Protein AF-A0A7C0UJ03-F1 (afdb_monomer)

Solvent-accessible surface area (backbone atoms only — not comparable to full-atom values): 9066 Å² total; per-residue (Å²): 115,71,71,54,62,74,74,50,64,65,86,82,42,76,45,68,69,58,46,32,34,39,34,55,68,36,64,40,94,84,75,39,73,70,73,95,51,93,96,58,87,76,83,40,43,68,67,50,32,50,49,48,52,52,51,30,50,47,34,68,76,40,90,54,72,62,29,53,50,27,52,53,40,36,51,53,39,49,62,78,33,57,60,75,69,88,52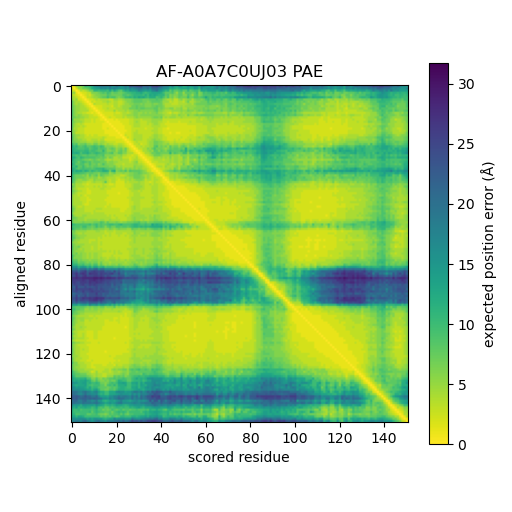,60,76,66,56,41,65,72,68,61,50,45,49,69,69,46,35,51,51,49,18,38,51,53,40,37,53,52,50,52,46,44,50,51,52,53,54,29,58,78,68,74,45,85,80,67,77,62,79,55,63,80,76,49,94,56,81,82,76,82,76,77,82,78,132

Sequence (151 aa):
MAGLLSWVKIENFASISKLWKYSGLAVGEDGMAMKLKKGQSICWNPKVKTLMWKIGESFVKTKGGYRDLYSQFRKEYDEKWAVMCTSSPKACRERGKCCDGHRFAAAKRKTVKVFEAHYWQKSRLLKGLPIESPFIIGRDSHTHEIPIIER

Radius of gyration: 16.59 Å; Cα contacts (8 Å, |Δi|>4): 129; chains: 1; bounding box: 43×40×41 Å

Nearest PDB structures (foldseek):
  1cnt-assembly1_1  TM=3.800E-01  e=2.644E+00  Homo sapiens

Foldseek 3Di:
DVVCVVPDDLVVDQALQVVCQQLQLDADPVSHRDDDDPPDDRRYDVVSVVVLLVVLVVLCVDDDDLVVQLVVQLVVLCVVQVPPPPDDPVVCVVVVRNDPVSSNVVSSSVSSSLVSVLVSVVVCVVVVHDHDDHPCCPPDPPPDDDDRGDD

Mean predicted aligned error: 7.92 Å

Structure (mmCIF, N/CA/C/O backbone):
data_AF-A0A7C0UJ03-F1
#
_entry.id   AF-A0A7C0UJ03-F1
#
loop_
_atom_site.group_PDB
_atom_site.id
_atom_site.type_symbol
_atom_site.label_atom_id
_atom_site.label_alt_id
_atom_site.label_comp_id
_atom_site.label_asym_id
_atom_site.label_entity_id
_atom_site.label_seq_id
_atom_site.pdbx_PDB_ins_code
_atom_site.Cartn_x
_atom_site.Cartn_y
_atom_site.Cartn_z
_atom_site.occupancy
_atom_site.B_iso_or_equiv
_atom_site.auth_seq_id
_atom_site.auth_comp_id
_atom_site.auth_asym_id
_atom_site.auth_atom_id
_atom_site.pdbx_PDB_model_num
ATOM 1 N N . MET A 1 1 ? 0.188 -8.151 14.413 1.00 57.59 1 MET A N 1
ATOM 2 C CA . MET A 1 1 ? -0.747 -7.079 13.989 1.00 57.59 1 MET A CA 1
ATOM 3 C C . MET A 1 1 ? -0.975 -5.984 15.047 1.00 57.59 1 MET A C 1
ATOM 5 O O . MET A 1 1 ? -1.693 -5.040 14.751 1.00 57.59 1 MET A O 1
ATOM 9 N N . ALA A 1 2 ? -0.321 -6.015 16.220 1.00 60.22 2 ALA A N 1
ATOM 10 C CA . ALA A 1 2 ? -0.510 -5.001 17.272 1.00 60.22 2 ALA A CA 1
ATOM 11 C C . ALA A 1 2 ? -0.150 -3.557 16.848 1.00 60.22 2 ALA A C 1
ATOM 13 O O . ALA A 1 2 ? -0.823 -2.611 17.243 1.00 60.22 2 ALA A O 1
ATOM 14 N N . GLY A 1 3 ? 0.862 -3.379 15.987 1.00 67.88 3 GLY A N 1
ATOM 15 C CA . GLY A 1 3 ? 1.282 -2.049 15.520 1.00 67.88 3 GLY A CA 1
ATOM 16 C C . GLY A 1 3 ? 0.312 -1.359 14.552 1.00 67.88 3 GLY A C 1
ATOM 17 O O . GLY A 1 3 ? 0.352 -0.142 14.416 1.00 67.88 3 GLY A O 1
ATOM 18 N N . LEU A 1 4 ? -0.565 -2.113 13.880 1.00 72.94 4 LEU A N 1
ATOM 19 C CA . LEU A 1 4 ? -1.555 -1.529 12.971 1.00 72.94 4 LEU A CA 1
ATOM 20 C C . LEU A 1 4 ? -2.723 -0.927 13.762 1.00 72.94 4 LEU A C 1
ATOM 22 O O . LEU A 1 4 ? -3.129 0.200 13.502 1.00 72.94 4 LEU A O 1
ATOM 26 N N . LEU A 1 5 ? -3.199 -1.663 14.769 1.00 72.50 5 LEU A N 1
ATOM 27 C CA . LEU A 1 5 ? -4.274 -1.238 15.665 1.00 72.50 5 LEU A CA 1
ATOM 28 C C . LEU A 1 5 ? -3.885 -0.017 16.510 1.00 72.50 5 LEU A C 1
ATOM 30 O O . LEU A 1 5 ? -4.730 0.835 16.765 1.00 72.50 5 LEU A O 1
ATOM 34 N N . SER A 1 6 ? -2.617 0.096 16.922 1.00 76.69 6 SER A N 1
ATOM 35 C CA . SER A 1 6 ? -2.167 1.224 17.748 1.00 76.69 6 SER A CA 1
ATOM 36 C C . SER A 1 6 ? -2.042 2.534 16.968 1.00 76.69 6 SER A C 1
ATOM 38 O O . SER A 1 6 ? -2.339 3.600 17.505 1.00 76.69 6 SER A O 1
ATOM 40 N N . TRP A 1 7 ? -1.602 2.481 15.707 1.00 81.94 7 TRP A N 1
ATOM 41 C CA . TRP A 1 7 ? -1.359 3.683 14.903 1.00 81.94 7 TRP A CA 1
ATOM 42 C C . TRP A 1 7 ? -2.539 4.080 14.016 1.00 81.94 7 TRP A C 1
ATOM 44 O O . TRP A 1 7 ? -2.673 5.258 13.690 1.00 81.94 7 TRP A O 1
ATOM 54 N N . VAL A 1 8 ? -3.395 3.134 13.621 1.00 85.88 8 VAL A N 1
ATOM 55 C CA . VAL A 1 8 ? -4.509 3.385 12.700 1.00 85.88 8 VAL A CA 1
ATOM 56 C C . VAL A 1 8 ? -5.842 3.256 13.433 1.00 85.88 8 VAL A C 1
ATOM 58 O O . VAL A 1 8 ? -6.391 2.167 13.592 1.00 85.88 8 VAL A O 1
ATOM 61 N N . LYS A 1 9 ? -6.408 4.400 13.831 1.00 86.75 9 LYS A N 1
ATOM 62 C CA . LYS A 1 9 ? -7.773 4.487 14.369 1.00 86.75 9 LYS A CA 1
ATOM 63 C C . LYS A 1 9 ? -8.783 4.600 13.224 1.00 86.75 9 LYS A C 1
ATOM 65 O O . LYS A 1 9 ? -9.004 5.686 12.696 1.00 86.75 9 LYS A O 1
ATOM 70 N N . ILE A 1 10 ? -9.382 3.472 12.836 1.00 86.62 10 ILE A N 1
ATOM 71 C CA . ILE A 1 10 ? -10.280 3.359 11.666 1.00 86.62 10 ILE A CA 1
ATOM 72 C C . ILE A 1 10 ? -11.522 4.266 11.743 1.00 86.62 10 ILE A C 1
ATOM 74 O O . ILE A 1 10 ? -12.020 4.702 10.707 1.00 86.62 10 ILE A O 1
ATOM 78 N N . GLU A 1 11 ? -11.975 4.616 12.948 1.00 86.12 11 GLU A N 1
ATOM 79 C CA . GLU A 1 11 ? -13.104 5.534 13.185 1.00 86.12 11 GLU A CA 1
ATOM 80 C C . GLU A 1 11 ? -12.903 6.901 12.518 1.00 86.12 11 GLU A C 1
ATOM 82 O O . GLU A 1 11 ? -13.834 7.455 11.941 1.00 86.12 11 GLU A O 1
ATOM 87 N N . ASN A 1 12 ? -11.663 7.394 12.498 1.00 86.69 12 ASN A N 1
ATOM 88 C CA . ASN A 1 12 ? -11.328 8.707 11.945 1.00 86.69 12 ASN A CA 1
ATOM 89 C C . ASN A 1 12 ? -11.345 8.736 10.407 1.00 86.69 12 ASN A C 1
ATOM 91 O O . ASN A 1 12 ? -11.259 9.804 9.798 1.00 86.69 12 ASN A O 1
ATOM 95 N N . PHE A 1 13 ? -11.424 7.572 9.754 1.00 87.44 13 PHE A N 1
ATOM 96 C CA . PHE A 1 13 ? -11.330 7.446 8.304 1.00 87.44 13 PHE A CA 1
ATOM 97 C C . PHE A 1 13 ? -12.670 7.002 7.717 1.00 87.44 13 PHE A C 1
ATOM 99 O O . PHE A 1 13 ? -12.949 5.807 7.605 1.00 87.44 13 PHE A O 1
ATOM 106 N N . ALA A 1 14 ? -13.477 7.982 7.302 1.00 84.88 14 ALA A N 1
ATOM 107 C CA . ALA A 1 14 ? -14.754 7.749 6.619 1.00 84.88 14 ALA A CA 1
ATOM 108 C C . ALA A 1 14 ? -14.602 7.067 5.248 1.00 84.88 14 ALA A C 1
ATOM 110 O O . ALA A 1 14 ? -15.496 6.342 4.843 1.00 84.88 14 ALA A O 1
ATOM 111 N N . SER A 1 15 ? -13.463 7.249 4.568 1.00 86.19 15 SER A N 1
ATOM 112 C CA . SER A 1 15 ? -13.197 6.643 3.261 1.00 86.19 15 SER A CA 1
ATOM 113 C C . SER A 1 15 ? -11.791 6.053 3.163 1.00 86.19 15 SER A C 1
ATOM 115 O O . SER A 1 15 ? -10.837 6.549 3.777 1.00 86.19 15 SER A O 1
ATOM 117 N N . ILE A 1 16 ? -11.648 5.017 2.332 1.00 88.25 16 ILE A N 1
ATOM 118 C CA . ILE A 1 16 ? -10.374 4.317 2.107 1.00 88.25 16 ILE A CA 1
ATOM 119 C C . ILE A 1 16 ? -9.277 5.241 1.557 1.00 88.25 16 ILE A C 1
ATOM 121 O O . ILE A 1 16 ? -8.110 5.132 1.933 1.00 88.25 16 ILE A O 1
ATOM 125 N N . SER A 1 17 ? -9.641 6.223 0.729 1.00 86.06 17 SER A N 1
ATOM 126 C CA . SER A 1 17 ? -8.697 7.192 0.161 1.00 86.06 17 SER A CA 1
ATOM 127 C C . SER A 1 17 ? -8.017 8.043 1.237 1.00 86.06 17 SER A C 1
ATOM 129 O O . SER A 1 17 ? -6.822 8.334 1.129 1.00 86.06 17 SER A O 1
ATOM 131 N N . LYS A 1 18 ? -8.747 8.412 2.303 1.00 88.19 18 LYS A N 1
ATOM 132 C CA . LYS A 1 18 ? -8.181 9.141 3.451 1.00 88.19 18 LYS A CA 1
ATOM 133 C C . LYS A 1 18 ? -7.171 8.273 4.199 1.00 88.19 18 LYS A C 1
ATOM 135 O O . LYS A 1 18 ? -6.102 8.764 4.563 1.00 88.19 18 LYS A O 1
ATOM 140 N N . LEU A 1 19 ? -7.475 6.985 4.361 1.00 90.00 19 LEU A N 1
ATOM 141 C CA . LEU A 1 19 ? -6.565 6.029 4.982 1.00 90.00 19 LEU A CA 1
ATOM 142 C C . LEU A 1 19 ? -5.286 5.845 4.145 1.00 90.00 19 LEU A C 1
ATOM 144 O O . LEU A 1 19 ? -4.187 6.001 4.669 1.00 90.00 19 LEU A O 1
ATOM 148 N N . TRP A 1 20 ? -5.399 5.663 2.825 1.00 90.69 20 TRP A N 1
ATOM 149 C CA . TRP A 1 20 ? -4.232 5.598 1.935 1.00 90.69 20 TRP A CA 1
ATOM 150 C C . TRP A 1 20 ? -3.368 6.862 1.992 1.00 90.69 20 TRP A C 1
ATOM 152 O O . TRP A 1 20 ? -2.138 6.773 1.911 1.00 90.69 20 TRP A O 1
ATOM 162 N N . LYS A 1 21 ? -3.982 8.044 2.134 1.00 89.81 21 LYS A N 1
ATOM 163 C CA . LYS A 1 21 ? -3.248 9.305 2.316 1.00 89.81 21 LYS A CA 1
ATOM 164 C C . LYS A 1 21 ? -2.475 9.299 3.632 1.00 89.81 21 LYS A C 1
ATOM 166 O O . LYS A 1 21 ? -1.273 9.552 3.609 1.00 89.81 21 LYS A O 1
ATOM 171 N N . TYR A 1 22 ? -3.117 8.910 4.733 1.00 91.12 22 TYR A N 1
ATOM 172 C CA . TYR A 1 22 ? -2.483 8.803 6.050 1.00 91.12 22 TYR A CA 1
ATOM 173 C C . TYR A 1 22 ? -1.324 7.794 6.086 1.00 91.12 22 TYR A C 1
ATOM 175 O O . TYR A 1 22 ? -0.268 8.079 6.657 1.00 91.12 22 TYR A O 1
ATOM 183 N N . SER A 1 23 ? -1.480 6.652 5.416 1.00 89.12 23 SER A N 1
ATOM 184 C CA . SER A 1 23 ? -0.468 5.591 5.321 1.00 89.12 23 SER A CA 1
ATOM 185 C C . SER A 1 23 ? 0.651 5.889 4.313 1.00 89.12 23 SER A C 1
ATOM 187 O O . SER A 1 23 ? 1.605 5.120 4.186 1.00 89.12 23 SER A O 1
ATOM 189 N N . GLY A 1 24 ? 0.572 7.007 3.581 1.00 87.50 24 GLY A N 1
ATOM 190 C CA . GLY A 1 24 ? 1.566 7.392 2.575 1.00 87.50 24 GLY A CA 1
ATOM 191 C C . GLY A 1 24 ? 1.528 6.530 1.307 1.00 87.50 24 GLY A C 1
ATOM 192 O O . GLY A 1 24 ? 2.517 6.477 0.570 1.00 87.50 24 GLY A O 1
ATOM 193 N N . LEU A 1 25 ? 0.402 5.850 1.061 1.00 87.25 25 LEU A N 1
ATOM 194 C CA . LEU A 1 25 ? 0.115 5.069 -0.144 1.00 87.25 25 LEU A CA 1
ATOM 195 C C . LEU A 1 25 ? -0.687 5.853 -1.185 1.00 87.25 25 LEU A C 1
ATOM 197 O O . LEU A 1 25 ? -0.830 5.368 -2.309 1.00 87.25 25 LEU A O 1
ATOM 201 N N . ALA A 1 26 ? -1.170 7.053 -0.866 1.00 85.44 26 ALA A N 1
ATOM 202 C CA . ALA A 1 26 ? -1.790 7.934 -1.847 1.00 85.44 26 ALA A CA 1
ATOM 203 C C . ALA A 1 26 ? -0.794 8.401 -2.920 1.00 85.44 26 ALA A C 1
ATOM 205 O O . ALA A 1 26 ? 0.432 8.302 -2.788 1.00 85.44 26 ALA A O 1
ATOM 206 N N . VAL A 1 27 ? -1.363 8.853 -4.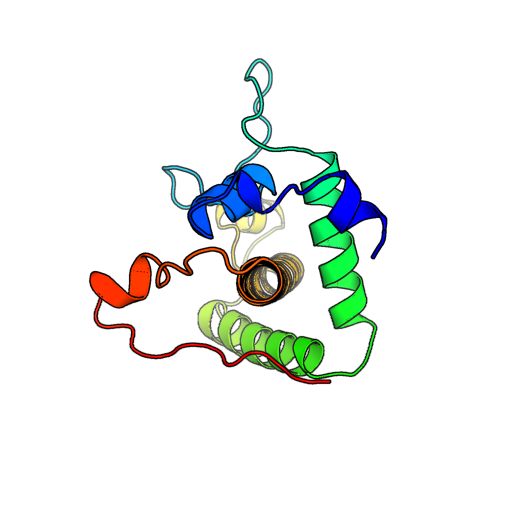027 1.00 82.62 27 VAL A N 1
ATOM 207 C CA . VAL A 1 27 ? -0.652 9.451 -5.151 1.00 82.62 27 VAL A CA 1
ATOM 208 C C . VAL A 1 27 ? -0.753 10.970 -4.986 1.00 82.62 27 VAL A C 1
ATOM 210 O O . VAL A 1 27 ? -1.777 11.452 -4.506 1.00 82.62 27 VAL A O 1
ATOM 213 N N . GLY A 1 28 ? 0.319 11.701 -5.292 1.00 78.44 28 GLY A N 1
ATOM 214 C CA . GLY A 1 28 ? 0.284 13.165 -5.333 1.00 78.44 28 GLY A CA 1
ATOM 215 C C . GLY A 1 28 ? -0.455 13.680 -6.570 1.00 78.44 28 GLY A C 1
ATOM 216 O O . GLY A 1 28 ? -0.865 12.892 -7.421 1.00 78.44 28 GLY A O 1
ATOM 217 N N . GLU A 1 29 ? -0.575 15.001 -6.681 1.00 74.19 29 GLU A N 1
ATOM 218 C CA . GLU A 1 29 ? -1.210 15.683 -7.823 1.00 74.19 29 GLU A CA 1
ATOM 219 C C . GLU A 1 29 ? -0.549 15.312 -9.161 1.00 74.19 29 GLU A C 1
ATOM 221 O O . GLU A 1 29 ? -1.235 15.076 -10.147 1.00 74.19 29 GLU A O 1
ATOM 226 N N . ASP A 1 30 ? 0.770 15.097 -9.157 1.00 68.75 30 ASP A N 1
ATOM 227 C CA . ASP A 1 30 ? 1.563 14.706 -10.333 1.00 68.75 30 ASP A CA 1
ATOM 228 C C . ASP A 1 30 ? 1.325 13.255 -10.815 1.00 68.75 30 ASP A C 1
ATOM 230 O O . ASP A 1 30 ? 2.067 12.738 -11.652 1.00 68.75 30 ASP A O 1
ATOM 234 N N . GLY A 1 31 ? 0.389 12.510 -10.216 1.00 72.25 31 GLY A N 1
ATOM 235 C CA . GLY A 1 31 ? 0.188 11.086 -10.516 1.00 72.25 31 GLY A CA 1
ATOM 236 C C . GLY A 1 31 ? 1.323 10.171 -10.019 1.00 72.25 31 GLY A C 1
ATOM 237 O O . GLY A 1 31 ? 1.321 8.962 -10.271 1.00 72.25 31 GLY A O 1
ATOM 238 N N . MET A 1 32 ? 2.278 10.716 -9.258 1.00 72.38 32 MET A N 1
ATOM 239 C CA . MET A 1 32 ? 3.441 10.007 -8.716 1.00 72.38 32 MET A CA 1
ATOM 240 C C . MET A 1 32 ? 3.310 9.723 -7.213 1.00 72.38 32 MET A C 1
ATOM 242 O O . MET A 1 32 ? 2.546 10.359 -6.487 1.00 72.38 32 MET A O 1
ATOM 246 N N . ALA A 1 33 ? 4.068 8.744 -6.711 1.00 75.25 33 ALA A N 1
ATOM 247 C CA . ALA A 1 33 ? 4.127 8.476 -5.274 1.00 75.25 33 ALA A CA 1
ATOM 248 C C . ALA A 1 33 ? 4.696 9.689 -4.517 1.00 75.25 33 ALA A C 1
ATOM 250 O O . ALA A 1 33 ? 5.695 10.269 -4.942 1.00 75.25 33 ALA A O 1
ATOM 251 N N . MET A 1 34 ? 4.093 10.039 -3.376 1.00 80.44 34 MET A N 1
ATOM 252 C CA . MET A 1 34 ? 4.533 11.186 -2.580 1.00 80.44 34 MET A CA 1
ATOM 253 C C . MET A 1 34 ? 5.972 10.992 -2.069 1.00 80.44 34 MET A C 1
ATOM 255 O O . MET A 1 34 ? 6.293 9.987 -1.415 1.00 80.44 34 MET A O 1
ATOM 259 N N . LYS A 1 35 ? 6.835 11.966 -2.376 1.00 79.25 35 LYS A N 1
ATOM 260 C CA . LYS A 1 35 ? 8.255 12.004 -1.996 1.00 79.25 35 LYS A CA 1
ATOM 261 C C . LYS A 1 35 ? 8.478 13.030 -0.889 1.00 79.25 35 LYS A C 1
ATOM 263 O O . LYS A 1 35 ? 7.773 14.030 -0.817 1.00 79.25 35 LYS A O 1
ATOM 268 N N . LEU A 1 36 ? 9.478 12.782 -0.046 1.00 80.88 36 LEU A N 1
ATOM 269 C CA . LEU A 1 36 ? 9.952 13.775 0.915 1.00 80.88 36 LEU A CA 1
ATOM 270 C C . LEU A 1 36 ? 10.661 14.892 0.142 1.00 80.88 36 LEU A C 1
ATOM 272 O O . LEU A 1 36 ? 11.595 14.615 -0.612 1.00 80.88 36 LEU A O 1
ATOM 276 N N . LYS A 1 37 ? 10.208 16.135 0.314 1.00 82.38 37 LYS A N 1
ATOM 277 C CA . LYS A 1 37 ? 10.861 17.336 -0.218 1.00 82.38 37 LYS A CA 1
ATOM 278 C C . LYS A 1 37 ? 11.486 18.091 0.955 1.00 82.38 37 LYS A C 1
ATOM 280 O O . LYS A 1 37 ? 10.847 18.262 1.992 1.00 82.38 37 LYS A O 1
ATOM 285 N N . LYS A 1 38 ? 12.750 18.503 0.817 1.00 82.31 38 LYS A N 1
ATOM 286 C CA . LYS A 1 38 ? 13.466 19.248 1.865 1.00 82.31 38 LYS A CA 1
ATOM 287 C C . LYS A 1 38 ? 12.697 20.542 2.165 1.00 82.31 38 LYS A C 1
ATOM 289 O O . LYS A 1 38 ? 12.387 21.281 1.239 1.00 82.31 38 LYS A O 1
ATOM 294 N N . GLY A 1 39 ? 12.378 20.782 3.437 1.00 84.69 39 GLY A N 1
ATOM 295 C CA . GLY A 1 39 ? 11.647 21.975 3.883 1.00 84.69 39 GLY A CA 1
ATOM 296 C C . GLY A 1 39 ? 10.117 21.892 3.804 1.00 84.69 39 GLY A C 1
ATOM 297 O O . GLY A 1 39 ? 9.461 22.859 4.168 1.00 84.69 39 GLY A O 1
ATOM 298 N N . GLN A 1 40 ? 9.533 20.767 3.369 1.00 85.38 40 GLN A N 1
ATOM 299 C CA . GLN A 1 40 ? 8.076 20.583 3.359 1.00 85.38 40 GLN A CA 1
ATOM 300 C C . GLN A 1 40 ? 7.610 19.629 4.461 1.00 85.38 40 GLN A C 1
ATOM 302 O O . GLN A 1 40 ? 8.178 18.550 4.651 1.00 85.38 40 GLN A O 1
ATOM 307 N N . SER A 1 41 ? 6.531 20.010 5.146 1.00 80.56 41 SER A N 1
ATOM 308 C CA . SER A 1 41 ? 5.843 19.147 6.107 1.00 80.56 41 SER A CA 1
ATOM 309 C C . SER A 1 41 ? 5.194 17.954 5.404 1.00 80.56 41 SER A C 1
ATOM 311 O O . SER A 1 41 ? 4.580 18.081 4.345 1.00 80.56 41 SER A O 1
ATOM 313 N N . ILE A 1 42 ? 5.322 16.774 6.008 1.00 84.06 42 ILE A N 1
ATOM 314 C CA . ILE A 1 42 ? 4.745 15.532 5.486 1.00 84.06 42 ILE A CA 1
ATOM 315 C C . ILE A 1 42 ? 3.266 15.420 5.858 1.00 84.06 42 ILE A C 1
ATOM 317 O O . ILE A 1 42 ? 2.882 15.692 6.990 1.00 84.06 42 ILE A O 1
ATOM 321 N N . CYS A 1 43 ? 2.434 14.965 4.920 1.00 84.25 43 CYS A N 1
ATOM 322 C CA . CYS A 1 43 ? 0.995 14.774 5.141 1.00 84.25 43 CYS A CA 1
ATOM 323 C C . CYS A 1 43 ? 0.604 13.323 5.488 1.00 84.25 43 CYS A C 1
ATOM 325 O O . CYS A 1 43 ? -0.581 12.996 5.534 1.00 84.25 43 CYS A O 1
ATOM 327 N N . TRP A 1 44 ? 1.589 12.449 5.723 1.00 88.38 44 TRP A N 1
ATOM 328 C CA . TRP A 1 44 ? 1.399 11.039 6.077 1.00 88.38 44 TRP A CA 1
ATOM 329 C C . TRP A 1 44 ? 2.285 10.637 7.256 1.00 88.38 44 TRP A C 1
ATOM 331 O O . TRP A 1 44 ? 3.303 11.271 7.536 1.00 88.38 44 TRP A O 1
ATOM 341 N N . ASN A 1 45 ? 1.942 9.528 7.910 1.00 89.81 45 ASN A N 1
ATOM 342 C CA . ASN A 1 45 ? 2.733 8.983 9.006 1.00 89.81 45 ASN A CA 1
ATOM 343 C C . ASN A 1 45 ? 3.868 8.078 8.465 1.00 89.81 45 ASN A C 1
ATOM 345 O O . ASN A 1 45 ? 3.594 7.024 7.879 1.00 89.81 45 ASN A O 1
ATOM 349 N N . PRO A 1 46 ? 5.157 8.427 8.661 1.00 88.38 46 PRO A N 1
ATOM 350 C CA . PRO A 1 46 ? 6.282 7.659 8.120 1.00 88.38 46 PRO A CA 1
ATOM 351 C C . PRO A 1 46 ? 6.430 6.275 8.771 1.00 88.38 46 PRO A C 1
ATOM 353 O O . PRO A 1 46 ? 6.887 5.331 8.117 1.00 88.38 46 PRO A O 1
ATOM 356 N N . LYS A 1 47 ? 6.000 6.115 10.031 1.00 90.06 47 LYS A N 1
ATOM 357 C CA . LYS A 1 47 ? 6.023 4.822 10.730 1.00 90.06 47 LYS A CA 1
ATOM 358 C C . LYS A 1 47 ? 5.004 3.858 10.124 1.00 90.06 47 LYS A C 1
ATOM 360 O O . LYS A 1 47 ? 5.351 2.718 9.819 1.00 90.06 47 LYS A O 1
ATOM 365 N N . VAL A 1 48 ? 3.788 4.339 9.857 1.00 90.56 48 VAL A N 1
ATOM 366 C CA . VAL A 1 48 ? 2.735 3.554 9.187 1.00 90.56 48 VAL A CA 1
ATOM 367 C C . VAL A 1 48 ? 3.153 3.197 7.763 1.00 90.56 48 VAL A C 1
ATOM 369 O O . VAL A 1 48 ? 3.045 2.037 7.375 1.00 90.56 48 VAL A O 1
ATOM 372 N N . LYS A 1 49 ? 3.747 4.136 7.015 1.00 90.12 49 LYS A N 1
ATOM 373 C CA . LYS A 1 49 ? 4.295 3.859 5.675 1.00 90.12 49 LYS A CA 1
ATOM 374 C C . LYS A 1 49 ? 5.336 2.734 5.693 1.00 90.12 49 LYS A C 1
ATOM 376 O O . LYS A 1 49 ? 5.328 1.854 4.833 1.00 90.12 49 LYS A O 1
ATOM 381 N N . THR A 1 50 ? 6.213 2.735 6.694 1.00 91.31 50 THR A N 1
ATOM 382 C CA . THR A 1 50 ? 7.222 1.680 6.874 1.00 91.31 50 THR A CA 1
ATOM 383 C C . THR A 1 50 ? 6.577 0.344 7.245 1.00 91.31 50 THR A C 1
ATOM 385 O O . THR A 1 50 ? 6.961 -0.696 6.710 1.00 91.31 50 THR A O 1
ATOM 388 N N . LEU A 1 51 ? 5.565 0.354 8.118 1.00 92.00 51 LEU A N 1
ATOM 389 C CA . LEU A 1 51 ? 4.800 -0.842 8.470 1.00 92.00 51 LEU A CA 1
ATOM 390 C C . LEU A 1 51 ? 4.112 -1.452 7.240 1.00 92.00 51 LEU A C 1
ATOM 392 O O . LEU A 1 51 ? 4.229 -2.654 7.018 1.00 92.00 51 LEU A O 1
ATOM 396 N N . MET A 1 52 ? 3.474 -0.626 6.407 1.00 92.31 52 MET A N 1
ATOM 397 C CA . MET A 1 52 ? 2.856 -1.046 5.145 1.00 92.31 52 MET A CA 1
ATOM 398 C C . MET A 1 52 ? 3.864 -1.717 4.208 1.00 92.31 52 MET A C 1
ATOM 400 O O . MET A 1 52 ? 3.581 -2.758 3.614 1.00 92.31 52 MET A O 1
ATOM 404 N N . TRP A 1 53 ? 5.076 -1.165 4.112 1.00 91.31 53 TRP A N 1
ATOM 405 C CA . TRP A 1 53 ? 6.143 -1.761 3.311 1.00 91.31 53 TRP A CA 1
ATOM 406 C C . TRP A 1 53 ? 6.569 -3.143 3.832 1.00 91.31 53 TRP A C 1
ATOM 408 O O . TRP A 1 53 ? 6.717 -4.063 3.022 1.00 91.31 53 TRP A O 1
ATOM 418 N N . LYS A 1 54 ? 6.701 -3.304 5.159 1.00 93.00 54 LYS A N 1
ATOM 419 C CA . LYS A 1 54 ? 7.034 -4.587 5.809 1.00 93.00 54 LYS A CA 1
ATOM 420 C C . LYS A 1 54 ? 5.926 -5.630 5.636 1.00 93.00 54 LYS A C 1
ATOM 422 O O . LYS A 1 54 ? 6.219 -6.789 5.367 1.00 93.00 54 LYS A O 1
ATOM 427 N N . ILE A 1 55 ? 4.660 -5.224 5.740 1.00 92.25 55 ILE A N 1
ATOM 428 C CA . ILE A 1 55 ? 3.507 -6.105 5.488 1.00 92.25 55 ILE A CA 1
ATOM 429 C C . ILE A 1 55 ? 3.539 -6.617 4.045 1.00 92.25 55 ILE A C 1
ATOM 431 O O . ILE A 1 55 ? 3.436 -7.819 3.815 1.00 92.25 55 ILE A O 1
ATOM 435 N N . GLY A 1 56 ? 3.772 -5.728 3.077 1.00 92.06 56 GLY A N 1
ATOM 436 C CA . GLY A 1 56 ? 3.924 -6.130 1.681 1.00 92.06 56 GLY A CA 1
ATOM 437 C C . GLY A 1 56 ? 5.085 -7.103 1.464 1.00 92.06 56 GLY A C 1
ATOM 438 O O . GLY A 1 56 ? 4.951 -8.049 0.698 1.00 92.06 56 GLY A O 1
ATOM 439 N N . GLU A 1 57 ? 6.225 -6.903 2.136 1.00 92.94 57 GLU A N 1
ATOM 440 C CA . GLU A 1 57 ? 7.329 -7.872 2.078 1.00 92.94 57 GLU A CA 1
ATOM 441 C C . GLU A 1 57 ? 6.943 -9.232 2.660 1.00 92.94 57 GLU A C 1
ATOM 443 O O . GLU A 1 57 ? 7.324 -10.256 2.096 1.00 92.94 57 GLU A O 1
ATOM 448 N N . SER A 1 58 ? 6.178 -9.253 3.754 1.00 92.56 58 SER A N 1
ATOM 449 C CA . SER A 1 58 ? 5.661 -10.491 4.334 1.00 92.56 58 SER A CA 1
ATOM 450 C C . SER A 1 58 ? 4.801 -11.247 3.327 1.00 92.56 58 SER A C 1
ATOM 452 O O . SER A 1 58 ? 5.026 -12.434 3.147 1.00 92.56 58 SER A O 1
ATOM 454 N N . PHE A 1 59 ? 3.884 -10.578 2.618 1.00 91.75 59 PHE A N 1
ATOM 455 C CA . PHE A 1 59 ? 3.042 -11.230 1.603 1.00 91.75 59 PHE A CA 1
ATOM 456 C C . PHE A 1 59 ? 3.837 -11.797 0.432 1.00 91.75 59 PHE A C 1
ATOM 458 O O . PHE A 1 59 ? 3.452 -12.809 -0.139 1.00 91.75 59 PHE A O 1
ATOM 465 N N . VAL A 1 60 ? 4.958 -11.168 0.077 1.00 92.44 60 VAL A N 1
ATOM 466 C CA . VAL A 1 60 ? 5.869 -11.750 -0.906 1.00 92.44 60 VAL A CA 1
ATOM 467 C C . VAL A 1 60 ? 6.569 -12.967 -0.299 1.00 92.44 60 VAL A C 1
ATO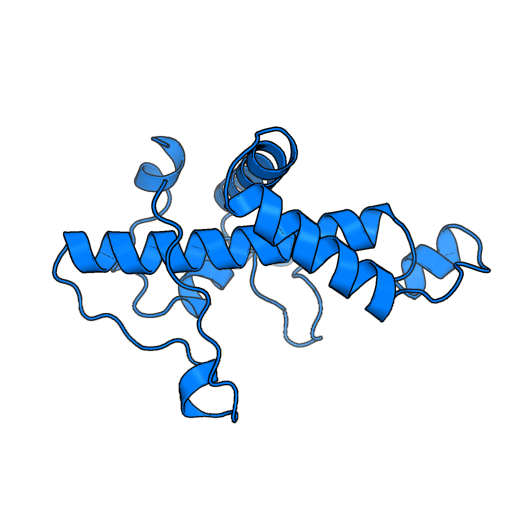M 469 O O . VAL A 1 60 ? 6.692 -13.981 -0.960 1.00 92.44 60 VAL A O 1
ATOM 472 N N . LYS A 1 61 ? 7.027 -12.935 0.948 1.00 90.25 61 LYS A N 1
ATOM 473 C CA . LYS A 1 61 ? 7.806 -14.052 1.514 1.00 90.25 61 LYS A CA 1
ATOM 474 C C . LYS A 1 61 ? 6.950 -15.251 1.944 1.00 90.25 61 LYS A C 1
ATOM 476 O O . LYS A 1 61 ? 7.468 -16.361 1.995 1.00 90.25 61 LYS A O 1
ATOM 481 N N . THR A 1 62 ? 5.666 -15.056 2.236 1.00 90.31 62 THR A N 1
ATOM 482 C CA . THR A 1 62 ? 4.758 -16.123 2.679 1.00 90.31 62 THR A CA 1
ATOM 483 C C . THR A 1 62 ? 3.850 -16.604 1.550 1.00 90.31 62 THR A C 1
ATOM 485 O O . THR A 1 62 ? 3.534 -15.857 0.630 1.00 90.31 62 THR A O 1
ATOM 488 N N . LYS A 1 63 ? 3.383 -17.853 1.631 1.00 85.75 63 LYS A N 1
ATOM 489 C CA . LYS A 1 63 ? 2.305 -18.365 0.767 1.00 85.75 63 LYS A CA 1
ATOM 490 C C . LYS A 1 63 ? 0.937 -17.903 1.305 1.00 85.75 63 LYS A C 1
ATOM 492 O O . LYS A 1 63 ? 0.810 -17.683 2.509 1.00 85.75 63 LYS A O 1
ATOM 497 N N . GLY A 1 64 ? -0.059 -17.734 0.432 1.00 87.06 64 GLY A N 1
ATOM 498 C CA . GLY A 1 64 ? -1.441 -17.358 0.782 1.00 87.06 64 GLY A CA 1
ATOM 499 C C . GLY A 1 64 ? -2.081 -16.413 -0.241 1.00 87.06 64 GLY A C 1
ATOM 500 O O . GLY A 1 64 ? -1.390 -15.913 -1.122 1.00 87.06 64 GLY A O 1
ATOM 501 N N . GLY A 1 65 ? -3.370 -16.088 -0.103 1.00 89.38 65 GLY A N 1
ATOM 502 C CA . GLY A 1 65 ? -4.097 -15.367 -1.164 1.00 89.38 65 GLY A CA 1
ATOM 503 C C . GLY A 1 65 ? -3.518 -13.995 -1.558 1.00 89.38 65 GLY A C 1
ATOM 504 O O . GLY A 1 65 ? -3.548 -13.615 -2.726 1.00 89.38 65 GLY A O 1
ATOM 505 N N . TYR A 1 66 ? -2.891 -13.256 -0.633 1.00 89.75 66 TYR A N 1
ATOM 506 C CA . TYR A 1 66 ? -2.206 -11.998 -0.982 1.00 89.75 66 TYR A CA 1
ATOM 507 C C . TYR A 1 66 ? -0.927 -12.207 -1.813 1.00 89.75 66 TYR A C 1
ATOM 509 O O . TYR A 1 66 ? -0.527 -11.304 -2.550 1.00 89.75 66 TYR A O 1
ATOM 517 N N . ARG A 1 67 ? -0.290 -13.382 -1.730 1.00 92.06 67 ARG A N 1
ATOM 518 C CA . ARG A 1 67 ? 0.839 -13.759 -2.595 1.00 92.06 67 ARG A CA 1
ATOM 519 C C . ARG A 1 67 ? 0.366 -14.027 -4.022 1.00 92.06 67 ARG A C 1
ATOM 521 O O . ARG A 1 67 ? 1.079 -13.678 -4.967 1.00 92.06 67 ARG A O 1
ATOM 528 N N . ASP A 1 68 ? -0.824 -14.593 -4.179 1.00 92.00 68 ASP A N 1
ATOM 529 C CA . ASP A 1 68 ? -1.420 -14.849 -5.491 1.00 92.00 68 ASP A CA 1
ATOM 530 C C . ASP A 1 68 ? -1.821 -13.535 -6.163 1.00 92.00 68 ASP A C 1
ATOM 532 O O . ASP A 1 68 ? -1.414 -13.284 -7.298 1.00 92.00 68 ASP A O 1
ATOM 536 N N . LEU A 1 69 ? -2.461 -12.623 -5.416 1.00 91.62 69 LEU A N 1
ATOM 537 C CA . LEU A 1 69 ? -2.718 -11.253 -5.879 1.00 91.62 69 LEU A CA 1
ATOM 538 C C . LEU A 1 69 ? -1.432 -10.526 -6.279 1.00 91.62 69 LEU A C 1
ATOM 540 O O . LEU A 1 69 ? -1.372 -9.893 -7.332 1.00 91.62 69 LEU A O 1
ATOM 544 N N . TYR A 1 70 ? -0.379 -10.630 -5.463 1.00 93.81 70 TYR A N 1
ATOM 545 C CA . TYR A 1 70 ? 0.919 -10.061 -5.811 1.00 93.81 70 TYR A CA 1
ATOM 546 C C . TYR A 1 70 ? 1.442 -10.629 -7.132 1.00 93.81 70 TYR A C 1
ATOM 548 O O . TYR A 1 70 ? 1.921 -9.870 -7.970 1.00 93.81 70 TYR A O 1
ATOM 556 N N . SER A 1 71 ? 1.339 -11.943 -7.329 1.00 93.19 71 SER A N 1
ATOM 557 C CA . SER A 1 71 ? 1.830 -12.617 -8.532 1.00 93.19 71 SER A CA 1
ATOM 558 C C . SER A 1 71 ? 1.025 -12.207 -9.770 1.00 93.19 71 SER A C 1
ATOM 560 O O . SER A 1 71 ? 1.611 -11.973 -10.826 1.00 93.19 71 SER A O 1
ATOM 562 N N . GLN A 1 72 ? -0.293 -12.036 -9.635 1.00 92.94 72 GLN A N 1
ATOM 563 C CA . GLN A 1 72 ? -1.159 -11.498 -10.685 1.00 92.94 72 GLN A CA 1
ATOM 564 C C . GLN A 1 72 ? -0.767 -10.062 -11.051 1.00 92.94 72 GLN A C 1
ATOM 566 O O . GLN A 1 72 ? -0.517 -9.766 -12.218 1.00 92.94 72 GLN A O 1
ATOM 571 N N . PHE A 1 73 ? -0.636 -9.176 -10.059 1.00 93.06 73 PHE A N 1
ATOM 572 C CA . PHE A 1 73 ? -0.222 -7.794 -10.306 1.00 93.06 73 PHE A CA 1
ATOM 573 C C . PHE A 1 73 ? 1.196 -7.708 -10.857 1.00 93.06 73 PHE A C 1
ATOM 575 O O . PHE A 1 73 ? 1.492 -6.824 -11.654 1.00 93.06 73 PHE A O 1
ATOM 582 N N . ARG A 1 74 ? 2.085 -8.613 -10.448 1.00 92.25 74 ARG A N 1
ATOM 583 C CA . ARG A 1 74 ? 3.447 -8.682 -10.968 1.00 92.25 74 ARG A CA 1
ATOM 584 C C . ARG A 1 74 ? 3.434 -8.938 -12.474 1.00 92.25 74 ARG A C 1
ATOM 586 O O . ARG A 1 74 ? 4.057 -8.163 -13.188 1.00 92.25 74 ARG A O 1
ATOM 593 N N . LYS A 1 75 ? 2.659 -9.925 -12.938 1.00 92.44 75 LYS A N 1
ATOM 594 C CA . LYS A 1 75 ? 2.461 -10.200 -14.371 1.00 92.44 75 LYS A CA 1
ATOM 595 C C . LYS A 1 75 ? 1.886 -8.992 -15.111 1.00 92.44 75 LYS A C 1
ATOM 597 O O . LYS A 1 75 ? 2.471 -8.562 -16.095 1.00 92.44 75 LYS A O 1
ATOM 602 N N . GLU A 1 76 ? 0.835 -8.371 -14.571 1.00 90.56 76 GLU A N 1
ATOM 603 C CA . GLU A 1 76 ? 0.228 -7.163 -15.153 1.00 90.56 76 GLU A CA 1
ATOM 604 C C . GLU A 1 76 ? 1.254 -6.028 -15.326 1.00 90.56 76 GLU A C 1
ATOM 606 O O . GLU A 1 76 ? 1.295 -5.372 -16.364 1.00 90.56 76 GLU A O 1
ATOM 611 N N . TYR A 1 77 ? 2.106 -5.779 -14.324 1.00 87.81 77 TYR A N 1
ATOM 612 C CA . TYR A 1 77 ? 3.150 -4.754 -14.423 1.00 87.81 77 TYR A CA 1
ATOM 613 C C . TYR A 1 77 ? 4.310 -5.167 -15.330 1.00 87.81 77 TYR A C 1
ATOM 615 O O . TYR A 1 77 ? 4.897 -4.295 -15.970 1.00 87.81 77 TYR A O 1
ATOM 623 N N . ASP A 1 78 ? 4.648 -6.454 -15.391 1.00 86.88 78 ASP A N 1
ATOM 624 C CA . ASP A 1 78 ? 5.661 -6.969 -16.311 1.00 86.88 78 ASP A CA 1
ATOM 625 C C . ASP A 1 78 ? 5.213 -6.832 -17.769 1.00 86.88 78 ASP A C 1
ATOM 627 O O . ASP A 1 78 ? 6.019 -6.408 -18.590 1.00 86.88 78 ASP A O 1
ATOM 631 N N . GLU A 1 79 ? 3.938 -7.076 -18.072 1.00 87.88 79 GLU A N 1
ATOM 632 C CA . GLU A 1 79 ? 3.334 -6.847 -19.391 1.00 87.88 79 GLU A CA 1
ATOM 633 C C . GLU A 1 79 ? 3.219 -5.349 -19.699 1.00 87.88 79 GLU A C 1
ATOM 635 O O . GLU A 1 79 ? 3.712 -4.864 -20.718 1.00 87.88 79 GLU A O 1
ATOM 640 N N . LYS A 1 80 ? 2.637 -4.573 -18.775 1.00 83.44 80 LYS A N 1
ATOM 641 C CA . LYS A 1 80 ? 2.431 -3.127 -18.944 1.00 83.44 80 LYS A CA 1
ATOM 642 C C . LYS A 1 80 ? 3.741 -2.369 -19.129 1.00 83.44 80 LYS A C 1
ATOM 644 O O . LYS A 1 80 ? 3.773 -1.353 -19.825 1.00 83.44 80 LYS A O 1
ATOM 649 N N . TRP A 1 81 ? 4.808 -2.812 -18.466 1.00 81.31 81 TRP A N 1
ATOM 650 C CA . TRP A 1 81 ? 6.138 -2.204 -18.524 1.00 81.31 81 TRP A CA 1
ATOM 651 C C . TRP A 1 81 ? 7.163 -3.118 -19.207 1.00 81.31 81 TRP A C 1
ATOM 653 O O . TRP A 1 81 ? 8.359 -2.995 -18.937 1.00 81.31 81 TRP A O 1
ATOM 663 N N . ALA A 1 82 ? 6.710 -3.978 -20.129 1.00 72.12 82 ALA A N 1
ATOM 664 C CA . ALA A 1 82 ? 7.543 -4.908 -20.898 1.00 72.12 82 ALA A CA 1
ATOM 665 C C . ALA A 1 82 ? 8.599 -4.221 -21.780 1.00 72.12 82 ALA A C 1
ATOM 667 O O . ALA A 1 82 ? 9.487 -4.885 -22.311 1.00 72.12 82 ALA A O 1
ATOM 668 N N . VAL A 1 83 ? 8.541 -2.892 -21.921 1.00 65.25 83 VAL A N 1
ATOM 669 C CA . VAL A 1 83 ? 9.558 -2.099 -22.616 1.00 65.25 83 VAL A CA 1
ATOM 670 C C . VAL A 1 83 ? 10.951 -2.421 -22.069 1.00 65.25 83 VAL A C 1
ATOM 672 O O . VAL A 1 83 ? 11.254 -2.185 -20.893 1.00 65.25 83 VAL A O 1
ATOM 675 N N . MET A 1 84 ? 11.797 -2.962 -22.951 1.00 50.84 84 MET A N 1
ATOM 676 C CA . MET A 1 84 ? 13.202 -3.251 -22.686 1.00 50.84 84 MET A CA 1
ATOM 677 C C . MET A 1 84 ? 13.866 -1.993 -22.122 1.00 50.84 84 MET A C 1
ATOM 679 O O . MET A 1 84 ? 13.807 -0.916 -22.719 1.00 50.84 84 MET A O 1
ATOM 683 N N . CYS A 1 85 ? 14.499 -2.119 -20.955 1.00 54.06 85 CYS A N 1
ATOM 684 C CA . CYS A 1 85 ? 15.313 -1.048 -20.401 1.00 54.06 85 CYS A CA 1
ATOM 685 C C . CYS A 1 85 ? 16.596 -0.931 -21.234 1.00 54.06 85 CYS A C 1
ATOM 687 O O . CYS A 1 85 ? 17.639 -1.446 -20.855 1.00 54.06 85 CYS A O 1
ATOM 689 N N . THR A 1 86 ? 16.525 -0.246 -22.372 1.00 48.81 86 THR A N 1
ATOM 690 C CA . THR A 1 86 ? 17.662 0.013 -23.270 1.00 48.81 86 THR A CA 1
ATOM 691 C C . THR A 1 86 ? 18.635 1.056 -22.723 1.00 48.81 86 THR A C 1
ATOM 693 O O . THR A 1 86 ? 19.455 1.589 -23.461 1.00 48.81 86 THR A O 1
ATOM 696 N N . SER A 1 87 ? 18.534 1.451 -21.451 1.00 44.28 87 SER A N 1
ATOM 697 C CA . SER A 1 87 ? 19.232 2.639 -20.966 1.00 44.28 87 SER A CA 1
ATOM 698 C C . SER A 1 87 ? 19.862 2.459 -19.593 1.00 44.28 87 SER A C 1
ATOM 700 O O . SER A 1 87 ? 19.291 1.833 -18.703 1.00 44.28 87 SER A O 1
ATOM 702 N N . SER A 1 88 ? 21.034 3.085 -19.451 1.00 52.31 88 SER A N 1
ATOM 703 C CA . SER A 1 88 ? 21.799 3.306 -18.220 1.00 52.31 88 SER A CA 1
ATOM 704 C C . SER A 1 88 ? 20.916 3.566 -16.978 1.00 52.31 88 SER A C 1
ATOM 706 O O . SER A 1 88 ? 19.839 4.166 -17.106 1.00 52.31 88 SER A O 1
ATOM 708 N N . PRO A 1 89 ? 21.382 3.216 -15.756 1.00 54.78 89 PRO A N 1
ATOM 709 C CA . PRO A 1 89 ? 20.678 3.466 -14.491 1.00 54.78 89 PRO A CA 1
ATOM 710 C C . PRO A 1 89 ? 20.078 4.877 -14.342 1.00 54.78 89 PRO A C 1
ATOM 712 O O . PRO A 1 89 ? 19.048 5.041 -13.687 1.00 54.78 89 PRO A O 1
ATOM 715 N N . LYS A 1 90 ? 20.674 5.899 -14.979 1.00 53.97 90 LYS A N 1
ATOM 716 C CA . LYS A 1 90 ? 20.200 7.295 -14.968 1.00 53.97 90 LYS A CA 1
ATOM 717 C C . LYS A 1 90 ? 18.907 7.503 -15.772 1.00 53.97 90 LYS A C 1
ATOM 719 O O . LYS A 1 90 ? 17.955 8.078 -15.257 1.00 53.97 90 LYS A O 1
ATOM 724 N N . ALA A 1 91 ? 18.812 6.943 -16.974 1.00 52.06 91 ALA A N 1
ATOM 725 C CA . ALA A 1 91 ? 17.610 7.025 -17.810 1.00 52.06 91 ALA A CA 1
ATOM 726 C C . ALA A 1 91 ? 16.463 6.145 -17.276 1.00 52.06 91 ALA A C 1
ATOM 728 O O . ALA A 1 91 ? 15.286 6.471 -17.444 1.00 52.06 91 ALA A O 1
ATOM 729 N N . CYS A 1 92 ? 16.788 5.058 -16.564 1.00 56.38 92 CYS A N 1
ATOM 730 C CA . CYS A 1 92 ? 15.806 4.301 -15.786 1.00 56.38 92 CYS A CA 1
ATOM 731 C C . CYS A 1 92 ? 15.291 5.098 -14.568 1.00 56.38 92 CYS A C 1
ATOM 733 O O . CYS A 1 92 ? 14.131 4.949 -14.177 1.00 56.38 92 CYS A O 1
ATOM 735 N N . ARG A 1 93 ? 16.130 5.961 -13.975 1.00 52.50 93 ARG A N 1
ATOM 736 C CA . ARG A 1 93 ? 15.751 6.883 -12.891 1.00 52.50 93 ARG A CA 1
ATOM 737 C C . ARG A 1 93 ? 14.855 8.027 -13.397 1.00 52.50 93 ARG A C 1
ATOM 739 O O . ARG A 1 93 ? 13.969 8.446 -12.658 1.00 52.50 93 ARG A O 1
ATOM 746 N N . GLU A 1 94 ? 15.035 8.466 -14.643 1.00 53.31 94 GLU A N 1
ATO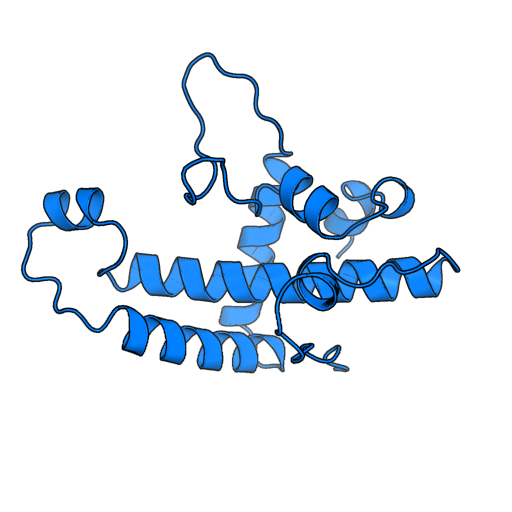M 747 C CA . GLU A 1 94 ? 14.209 9.493 -15.305 1.00 53.31 94 GLU A CA 1
ATOM 748 C C . GLU A 1 94 ? 12.858 8.949 -15.808 1.00 53.31 94 GLU A C 1
ATOM 750 O O . GLU A 1 94 ? 11.826 9.571 -15.570 1.00 53.31 94 GLU A O 1
ATOM 755 N N . ARG A 1 95 ? 12.822 7.759 -16.433 1.00 54.94 95 ARG A N 1
ATOM 756 C CA . ARG A 1 95 ? 11.571 7.137 -16.926 1.00 54.94 95 ARG A CA 1
ATOM 757 C C . ARG A 1 95 ? 10.795 6.349 -15.862 1.00 54.94 95 ARG A C 1
ATOM 759 O O . ARG A 1 95 ? 9.593 6.136 -16.008 1.00 54.94 95 ARG A O 1
ATOM 766 N N . GLY A 1 96 ? 11.460 5.901 -14.794 1.00 55.34 96 GLY A N 1
ATOM 767 C CA . GLY A 1 96 ? 10.854 5.415 -13.545 1.00 55.34 96 GLY A CA 1
ATOM 768 C C . GLY A 1 96 ? 10.025 4.123 -13.595 1.00 55.34 96 GLY A C 1
ATOM 769 O O . GLY A 1 96 ? 9.468 3.747 -12.567 1.00 55.34 96 GLY A O 1
ATOM 770 N N . LYS A 1 97 ? 9.905 3.441 -14.745 1.00 63.03 97 LYS A N 1
ATOM 771 C CA . LYS A 1 97 ? 8.929 2.342 -14.922 1.00 63.03 97 LYS A CA 1
ATOM 772 C C . LYS A 1 97 ? 9.500 1.028 -15.469 1.00 63.03 97 LYS A C 1
ATOM 774 O O . LYS A 1 97 ? 8.820 0.018 -15.408 1.00 63.03 97 LYS A O 1
ATOM 779 N N . CYS A 1 98 ? 10.735 0.991 -15.968 1.00 65.12 98 CYS A N 1
ATOM 780 C CA . CYS A 1 98 ? 11.225 -0.171 -16.723 1.00 65.12 98 CYS A CA 1
ATOM 781 C C . CYS A 1 98 ? 12.072 -1.187 -15.935 1.00 65.12 98 CYS A C 1
ATOM 783 O O . CYS A 1 98 ? 12.184 -2.313 -16.409 1.00 65.12 98 CYS A O 1
ATOM 785 N N . CYS A 1 99 ? 12.645 -0.877 -14.763 1.00 71.69 99 CYS A N 1
ATOM 786 C CA . CYS A 1 99 ? 13.456 -1.868 -14.034 1.00 71.69 99 CYS A CA 1
ATOM 787 C C . CYS A 1 99 ? 12.621 -2.848 -13.199 1.00 71.69 99 CYS A C 1
ATOM 789 O O . CYS A 1 99 ? 11.548 -2.508 -12.691 1.00 71.69 99 CYS A O 1
ATOM 791 N N . ASP A 1 100 ? 13.175 -4.046 -12.999 1.00 81.81 100 ASP A N 1
ATOM 792 C CA . ASP A 1 100 ? 12.585 -5.104 -12.174 1.00 81.81 100 ASP A CA 1
ATOM 793 C C . ASP A 1 100 ? 12.223 -4.612 -10.761 1.00 81.81 100 ASP A C 1
ATOM 795 O O . ASP A 1 100 ? 11.115 -4.847 -10.282 1.00 81.81 100 ASP A O 1
ATOM 799 N N . GLY A 1 101 ? 13.100 -3.822 -10.133 1.00 82.94 101 GLY A N 1
ATOM 800 C CA . GLY A 1 101 ? 12.852 -3.257 -8.806 1.00 82.94 101 GLY A CA 1
ATOM 801 C C . GLY A 1 101 ? 11.640 -2.316 -8.747 1.00 82.94 101 GLY A C 1
ATOM 802 O O . GLY A 1 101 ? 10.892 -2.333 -7.767 1.00 82.94 101 GLY A O 1
ATOM 803 N N . HIS A 1 102 ? 11.392 -1.521 -9.795 1.00 81.31 102 HIS A N 1
ATOM 804 C CA . HIS A 1 102 ? 10.205 -0.660 -9.863 1.00 81.31 102 HIS A CA 1
ATOM 805 C C . HIS A 1 102 ? 8.931 -1.477 -10.084 1.00 81.31 102 HIS A C 1
ATOM 807 O O . HIS A 1 102 ? 7.930 -1.208 -9.419 1.00 81.31 102 HIS A O 1
ATOM 813 N N . ARG A 1 103 ? 8.971 -2.499 -10.949 1.00 86.31 103 ARG A N 1
ATOM 814 C CA . ARG A 1 103 ? 7.855 -3.441 -11.159 1.00 86.31 103 ARG A CA 1
ATOM 815 C C . ARG A 1 103 ? 7.514 -4.179 -9.867 1.00 86.31 103 ARG A C 1
ATOM 817 O O . ARG A 1 103 ? 6.358 -4.200 -9.450 1.00 86.31 103 ARG A O 1
ATOM 824 N N . PHE A 1 104 ? 8.536 -4.672 -9.167 1.00 89.38 104 PHE A N 1
ATOM 825 C CA . PHE A 1 104 ? 8.418 -5.304 -7.855 1.00 89.38 104 PHE A CA 1
ATOM 826 C C . PHE A 1 104 ? 7.744 -4.375 -6.842 1.00 89.38 104 PHE A C 1
ATOM 828 O O . PHE A 1 104 ? 6.760 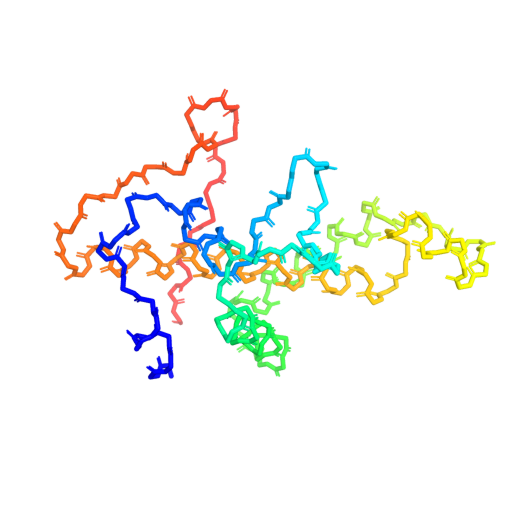-4.749 -6.198 1.00 89.38 104 PHE A O 1
ATOM 835 N N . ALA A 1 105 ? 8.258 -3.150 -6.705 1.00 88.94 105 ALA A N 1
ATOM 836 C CA . ALA A 1 105 ? 7.739 -2.176 -5.756 1.00 88.94 105 ALA A CA 1
ATOM 837 C C . ALA A 1 105 ? 6.306 -1.739 -6.097 1.00 88.94 105 ALA A C 1
ATOM 839 O O . ALA A 1 105 ? 5.496 -1.560 -5.186 1.00 88.94 105 ALA A O 1
ATOM 840 N N . ALA A 1 106 ? 5.976 -1.603 -7.384 1.00 88.31 106 ALA A N 1
ATOM 841 C CA . ALA A 1 106 ? 4.641 -1.252 -7.854 1.00 88.31 106 ALA A CA 1
ATOM 842 C C . ALA A 1 106 ? 3.624 -2.364 -7.576 1.00 88.31 106 ALA A C 1
ATOM 844 O O . ALA A 1 106 ? 2.602 -2.095 -6.941 1.00 88.31 106 ALA A O 1
ATOM 845 N N . ALA A 1 107 ? 3.936 -3.610 -7.948 1.00 92.06 107 ALA A N 1
ATOM 846 C CA . ALA A 1 107 ? 3.098 -4.777 -7.670 1.00 92.06 107 ALA A CA 1
ATOM 847 C C . ALA A 1 107 ? 2.867 -4.953 -6.162 1.00 92.06 107 ALA A C 1
ATOM 849 O O . ALA A 1 107 ? 1.731 -5.102 -5.699 1.00 92.06 107 ALA A O 1
ATOM 850 N N . LYS A 1 108 ? 3.935 -4.826 -5.363 1.00 93.19 108 LYS A N 1
ATOM 851 C CA . LYS A 1 108 ? 3.849 -4.876 -3.900 1.00 93.19 108 LYS A CA 1
ATOM 852 C C . LYS A 1 108 ? 2.964 -3.759 -3.350 1.00 93.19 108 LYS A C 1
ATOM 854 O O . LYS A 1 108 ? 2.082 -4.019 -2.539 1.00 93.19 108 LYS A O 1
ATOM 859 N N . ARG A 1 109 ? 3.154 -2.517 -3.806 1.00 91.81 109 ARG A N 1
ATOM 860 C CA . ARG A 1 109 ? 2.338 -1.373 -3.372 1.00 91.81 109 ARG A CA 1
ATOM 861 C C . ARG A 1 109 ? 0.862 -1.561 -3.730 1.00 91.81 109 ARG A C 1
ATOM 863 O O . ARG A 1 109 ? 0.0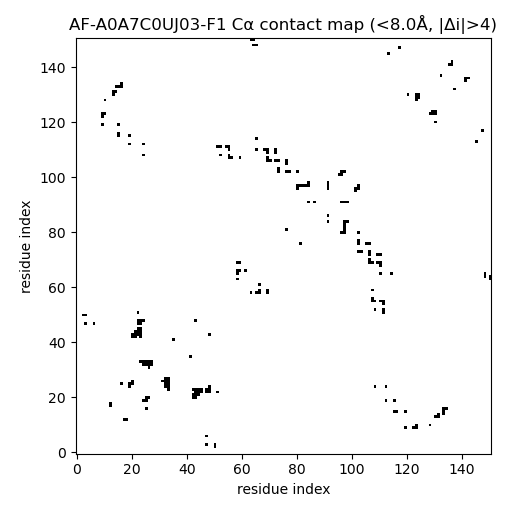20 -1.262 -2.890 1.00 91.81 109 ARG A O 1
ATOM 870 N N . LYS A 1 110 ? 0.545 -2.071 -4.926 1.00 91.88 110 LYS A N 1
ATOM 871 C CA . LYS A 1 110 ? -0.834 -2.388 -5.340 1.00 91.88 110 LYS A CA 1
ATOM 872 C C . LYS A 1 110 ? -1.455 -3.440 -4.415 1.00 91.88 110 LYS A C 1
ATOM 874 O O . LYS A 1 110 ? -2.538 -3.211 -3.892 1.00 91.88 110 LYS A O 1
ATOM 879 N N . THR A 1 111 ? -0.714 -4.503 -4.103 1.00 92.81 111 THR A N 1
ATOM 880 C CA . THR A 1 111 ? -1.138 -5.554 -3.157 1.00 92.81 111 THR A CA 1
ATOM 881 C C . THR A 1 111 ? -1.444 -4.989 -1.767 1.00 92.81 111 THR A C 1
ATOM 883 O O . THR A 1 111 ? -2.488 -5.278 -1.189 1.00 92.81 111 THR A O 1
ATOM 886 N N . VAL A 1 112 ? -0.568 -4.130 -1.234 1.00 93.38 112 VAL A N 1
ATOM 887 C CA . VAL A 1 112 ? -0.767 -3.520 0.092 1.00 93.38 112 VAL A CA 1
ATOM 888 C C . VAL A 1 112 ? -1.990 -2.601 0.118 1.00 93.38 112 VAL A C 1
ATOM 890 O O . VAL A 1 112 ? -2.715 -2.601 1.106 1.00 93.38 112 VAL A O 1
ATOM 893 N N . LYS A 1 113 ? -2.271 -1.864 -0.965 1.00 91.31 113 LYS A N 1
ATOM 894 C CA . LYS A 1 113 ? -3.489 -1.042 -1.059 1.00 91.31 113 LYS A CA 1
ATOM 895 C C . LYS A 1 113 ? -4.766 -1.883 -0.982 1.00 91.31 113 LYS A C 1
ATOM 897 O O . LYS A 1 113 ? -5.714 -1.452 -0.334 1.00 91.31 113 LYS A O 1
ATOM 902 N N . VAL A 1 114 ? -4.776 -3.059 -1.615 1.00 91.00 114 VAL A N 1
ATOM 903 C CA . VAL A 1 114 ? -5.901 -4.009 -1.548 1.00 91.00 114 VAL A CA 1
ATOM 904 C C . VAL A 1 114 ? -6.057 -4.556 -0.130 1.00 91.00 114 VAL A C 1
ATOM 906 O O . VAL A 1 114 ? -7.148 -4.515 0.427 1.00 91.00 114 VAL A O 1
ATOM 909 N N . PHE A 1 115 ? -4.957 -4.973 0.501 1.00 92.00 115 PHE A N 1
ATOM 910 C CA . PHE A 1 115 ? -4.977 -5.389 1.905 1.00 92.00 115 PHE A CA 1
ATOM 911 C C . PHE A 1 115 ? -5.533 -4.295 2.828 1.00 92.00 115 PHE A C 1
ATOM 913 O O . PHE A 1 115 ? -6.365 -4.574 3.686 1.00 92.00 115 PHE A O 1
ATOM 920 N N . GLU A 1 116 ? -5.099 -3.046 2.650 1.00 90.81 116 GLU A N 1
ATOM 921 C CA . GLU A 1 116 ? -5.567 -1.924 3.464 1.00 90.81 116 GLU A CA 1
ATOM 922 C C . GLU A 1 116 ? -7.060 -1.633 3.239 1.00 90.81 116 GLU A C 1
ATOM 924 O O . GLU A 1 116 ? -7.757 -1.282 4.191 1.00 90.81 116 GLU A O 1
ATOM 929 N N . ALA A 1 117 ? -7.570 -1.854 2.021 1.00 89.62 117 ALA A N 1
ATOM 930 C CA . ALA A 1 117 ? -9.000 -1.784 1.721 1.00 89.62 117 ALA A CA 1
ATOM 931 C C . ALA A 1 117 ? -9.797 -2.862 2.466 1.00 89.62 117 ALA A C 1
ATOM 933 O O . ALA A 1 117 ? -10.739 -2.529 3.187 1.00 89.62 117 ALA A O 1
ATOM 934 N N . HIS A 1 118 ? -9.366 -4.124 2.393 1.00 89.62 118 HIS A N 1
ATOM 935 C CA . HIS A 1 118 ? -10.006 -5.220 3.128 1.00 89.62 118 HIS A CA 1
ATOM 936 C C . HIS A 1 118 ? -9.946 -5.003 4.645 1.00 89.62 118 HIS A C 1
ATOM 938 O O . HIS A 1 118 ? -10.931 -5.226 5.350 1.00 89.62 118 HIS A O 1
ATOM 944 N N . TYR A 1 119 ? -8.803 -4.533 5.158 1.00 89.88 119 TYR A N 1
ATOM 945 C CA . TYR A 1 119 ? -8.630 -4.226 6.576 1.00 89.88 119 TYR A CA 1
ATOM 946 C C . TYR A 1 119 ? -9.592 -3.131 7.036 1.00 89.88 119 TYR A C 1
ATOM 948 O O . TYR A 1 119 ? -10.235 -3.280 8.075 1.00 89.88 119 TYR A O 1
ATOM 956 N N . TRP A 1 120 ? -9.719 -2.049 6.267 1.00 89.94 120 TRP A N 1
ATOM 957 C CA . TRP A 1 120 ? -10.642 -0.958 6.566 1.00 89.94 120 TRP A CA 1
ATOM 958 C C . TRP A 1 120 ? -12.100 -1.432 6.566 1.00 89.94 120 TRP A C 1
ATOM 960 O O . TRP A 1 120 ? -12.816 -1.176 7.533 1.00 89.94 120 TRP A O 1
ATOM 970 N N . GLN A 1 121 ? -12.510 -2.192 5.547 1.00 88.56 121 GLN A N 1
ATOM 971 C CA . GLN A 1 121 ? -13.875 -2.704 5.408 1.00 88.56 121 GLN A CA 1
ATOM 972 C C . GLN A 1 121 ? -14.247 -3.660 6.550 1.00 88.56 121 GLN A C 1
ATOM 974 O O . GLN A 1 121 ? -15.238 -3.424 7.241 1.00 88.56 121 GLN A O 1
ATOM 979 N N . LYS A 1 122 ? -13.420 -4.683 6.831 1.00 89.25 122 LYS A N 1
ATOM 980 C CA . LYS A 1 122 ? -13.656 -5.612 7.954 1.00 89.25 122 LYS A CA 1
ATOM 981 C C . LYS A 1 122 ? -13.621 -4.880 9.302 1.00 89.25 122 LYS A C 1
ATOM 983 O O . LYS A 1 122 ? -14.465 -5.141 10.150 1.00 89.25 122 LYS A O 1
ATOM 988 N N . SER A 1 123 ? -12.701 -3.930 9.502 1.00 88.62 123 SER A N 1
ATOM 989 C CA . SER A 1 123 ? -12.623 -3.166 10.759 1.00 88.62 123 SER A CA 1
ATOM 990 C C . SER A 1 123 ? -13.855 -2.293 10.999 1.00 88.62 123 SER A C 1
ATOM 992 O O . SER A 1 123 ? -14.285 -2.160 12.141 1.00 88.62 123 SER A O 1
ATOM 994 N N . ARG A 1 124 ? -14.427 -1.686 9.951 1.00 89.31 124 ARG A N 1
ATOM 995 C CA . ARG A 1 124 ? -15.665 -0.901 10.069 1.00 89.31 124 ARG A CA 1
ATOM 996 C C . ARG A 1 124 ? -16.879 -1.789 10.295 1.00 89.31 124 ARG A C 1
ATOM 998 O O . ARG A 1 124 ? -17.667 -1.472 11.179 1.00 89.31 124 ARG A O 1
ATOM 1005 N N . LEU A 1 125 ? -16.964 -2.917 9.588 1.00 89.38 125 LEU A N 1
ATOM 1006 C CA . LEU A 1 125 ? -18.018 -3.914 9.782 1.00 89.38 125 LEU A CA 1
ATOM 1007 C C . LEU A 1 125 ? -18.062 -4.409 11.235 1.00 89.38 125 LEU A C 1
ATOM 1009 O O . LEU A 1 125 ? -19.114 -4.382 11.860 1.00 89.38 125 LEU A O 1
ATOM 1013 N N . LEU A 1 126 ? -16.905 -4.774 11.798 1.00 88.62 126 LEU A N 1
ATOM 1014 C CA . LEU A 1 126 ? -16.791 -5.223 13.192 1.00 88.62 126 LEU A CA 1
ATOM 1015 C C . LEU A 1 126 ? -17.188 -4.149 14.214 1.00 88.62 126 LEU A C 1
ATOM 1017 O O . LEU A 1 126 ? -17.589 -4.479 15.324 1.00 88.62 126 LEU A O 1
ATOM 1021 N N . LYS A 1 127 ? -17.062 -2.868 13.855 1.00 88.38 127 LYS A N 1
ATOM 1022 C CA . LY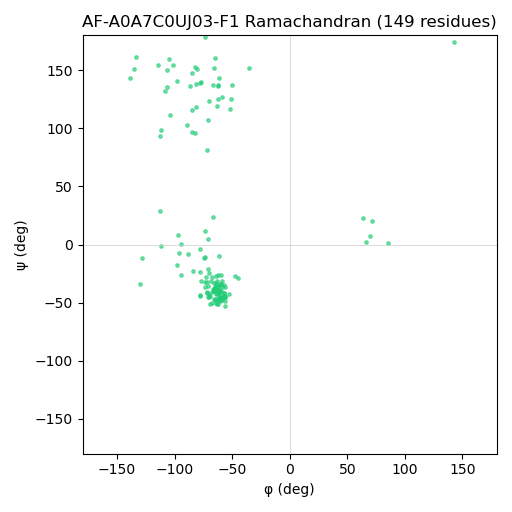S A 1 127 ? -17.438 -1.730 14.703 1.00 88.38 127 LYS A CA 1
ATOM 1023 C C . LYS A 1 127 ? -18.855 -1.211 14.437 1.00 88.38 127 LYS A C 1
ATOM 1025 O O . LYS A 1 127 ? -19.241 -0.225 15.054 1.00 88.38 127 LYS A O 1
ATOM 1030 N N . GLY A 1 128 ? -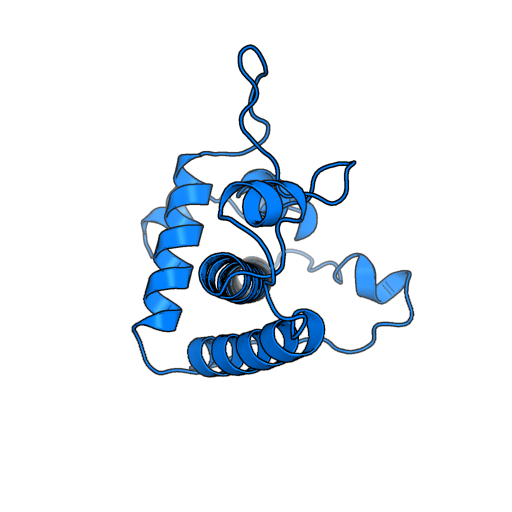19.603 -1.812 13.508 1.00 89.69 128 GLY A N 1
ATOM 1031 C CA . GLY A 1 128 ? -20.926 -1.324 13.101 1.00 89.69 128 GLY A CA 1
ATOM 1032 C C . GLY A 1 128 ? -20.902 0.059 12.435 1.00 89.69 128 GLY A C 1
ATOM 1033 O O . GLY A 1 128 ? -21.897 0.775 12.461 1.00 89.69 128 GLY A O 1
ATOM 1034 N N . LEU A 1 129 ? -19.763 0.470 11.869 1.00 87.88 129 LEU A N 1
ATOM 1035 C CA . LEU A 1 129 ? -19.620 1.763 11.201 1.00 87.88 129 LEU A CA 1
ATOM 1036 C C . LEU A 1 129 ? -20.099 1.679 9.743 1.00 87.88 129 LEU A C 1
ATOM 1038 O O . LEU A 1 129 ? -19.867 0.658 9.091 1.00 87.88 129 LEU A O 1
ATOM 1042 N N . PRO A 1 130 ? -20.672 2.759 9.177 1.00 86.50 130 PRO A N 1
ATOM 1043 C CA . PRO A 1 130 ? -21.126 2.759 7.789 1.00 86.50 130 PRO A CA 1
ATOM 1044 C C . PRO A 1 130 ? -19.946 2.545 6.840 1.00 86.50 130 PRO A C 1
ATOM 1046 O O . PRO A 1 130 ? -18.880 3.140 7.027 1.00 86.50 130 PRO A O 1
ATOM 1049 N N . ILE A 1 131 ? -20.122 1.695 5.832 1.00 80.88 131 ILE A N 1
ATOM 1050 C CA . ILE A 1 131 ? -19.105 1.402 4.820 1.00 80.88 131 ILE A CA 1
ATOM 1051 C C . ILE A 1 131 ? -19.499 2.147 3.550 1.00 80.88 131 ILE A C 1
ATOM 1053 O O . ILE A 1 131 ? -20.498 1.823 2.915 1.00 80.88 131 ILE A O 1
ATOM 1057 N N . GLU A 1 132 ? -18.718 3.160 3.190 1.00 74.00 132 GLU A N 1
ATOM 1058 C CA . GLU A 1 132 ? -18.847 3.807 1.887 1.00 74.00 132 GLU A CA 1
ATOM 1059 C C . GLU A 1 132 ? -18.204 2.932 0.807 1.00 74.00 132 GLU A C 1
ATOM 1061 O O . GLU A 1 132 ? -17.122 2.369 1.009 1.00 74.00 132 GLU A O 1
ATOM 1066 N N . SER A 1 133 ? -18.850 2.856 -0.358 1.00 67.38 133 SER A N 1
ATOM 1067 C CA . SER A 1 133 ? -18.233 2.247 -1.536 1.00 67.38 133 SER A CA 1
ATOM 1068 C C . SER A 1 133 ? -16.974 3.033 -1.932 1.00 67.38 133 SER A C 1
ATOM 1070 O O . SER A 1 133 ? -16.952 4.264 -1.811 1.00 67.38 133 SER A O 1
ATOM 1072 N N . PRO A 1 134 ? -15.906 2.365 -2.408 1.00 67.69 134 PRO A N 1
ATOM 1073 C CA . PRO A 1 134 ? -14.728 3.045 -2.925 1.00 67.69 134 PRO A CA 1
ATOM 1074 C C . PRO A 1 134 ? -15.106 4.125 -3.944 1.00 67.69 134 PRO A C 1
ATOM 1076 O O . PRO A 1 134 ? -15.905 3.883 -4.843 1.00 67.69 134 PRO A O 1
ATOM 1079 N N . PHE A 1 135 ? -14.462 5.292 -3.846 1.00 64.62 135 PHE A N 1
ATOM 1080 C CA . PHE A 1 135 ? -14.711 6.471 -4.693 1.00 64.62 135 PHE A CA 1
ATOM 1081 C C . PHE A 1 135 ? -14.771 6.178 -6.208 1.00 64.62 135 PHE A C 1
ATOM 1083 O O . PHE A 1 135 ? -15.427 6.900 -6.950 1.00 64.62 135 PHE A O 1
ATOM 1090 N N . ILE A 1 136 ? -14.086 5.126 -6.662 1.00 60.72 136 ILE A N 1
ATOM 1091 C CA . ILE A 1 136 ? -13.980 4.728 -8.071 1.00 60.72 136 ILE A CA 1
ATOM 1092 C C . ILE A 1 136 ? -15.246 4.010 -8.575 1.00 60.72 136 ILE A C 1
ATOM 1094 O O . ILE A 1 136 ? -15.604 4.193 -9.732 1.00 60.72 136 ILE A O 1
ATOM 1098 N N . ILE A 1 137 ? -15.959 3.270 -7.715 1.00 60.97 137 ILE A N 1
ATOM 1099 C CA . ILE A 1 137 ? -17.111 2.421 -8.092 1.00 60.97 137 ILE A CA 1
ATOM 1100 C C . ILE A 1 137 ? -18.373 3.255 -8.422 1.00 60.97 137 ILE A C 1
ATOM 1102 O O . ILE A 1 137 ? -19.326 2.742 -8.993 1.00 60.97 137 ILE A O 1
ATOM 1106 N N . GLY A 1 138 ? -18.381 4.562 -8.129 1.00 54.72 138 GLY A N 1
ATOM 1107 C CA . GLY A 1 138 ? -19.515 5.460 -8.407 1.00 54.72 138 GLY A CA 1
ATOM 1108 C C . GLY A 1 138 ? -19.286 6.523 -9.488 1.00 54.72 138 GLY A C 1
ATOM 1109 O O . GLY A 1 138 ? -20.190 7.319 -9.731 1.00 54.72 138 GLY A O 1
ATOM 1110 N N . ARG A 1 139 ? -18.093 6.602 -10.096 1.00 54.00 139 ARG A N 1
ATOM 1111 C CA . ARG A 1 139 ? -17.732 7.698 -11.024 1.00 54.00 139 ARG A CA 1
ATOM 1112 C C . ARG A 1 139 ? -17.156 7.226 -12.357 1.00 54.00 139 ARG A C 1
ATOM 1114 O O . ARG A 1 139 ? -17.424 7.865 -13.365 1.00 54.00 139 ARG A O 1
ATOM 1121 N N . ASP A 1 140 ? -16.412 6.121 -12.350 1.00 49.78 140 ASP A N 1
ATOM 1122 C CA . ASP A 1 140 ? -15.925 5.439 -13.551 1.00 49.78 140 ASP A CA 1
ATOM 1123 C C . ASP A 1 140 ? -16.579 4.055 -13.650 1.00 49.78 140 ASP A C 1
ATOM 1125 O O . ASP A 1 140 ? -16.959 3.465 -12.640 1.00 49.78 140 ASP A O 1
ATOM 1129 N N . SER A 1 141 ? -16.684 3.505 -14.861 1.00 50.62 141 SER A N 1
ATOM 1130 C CA . SER A 1 141 ? -17.299 2.204 -15.194 1.00 50.62 141 SER A CA 1
ATOM 1131 C C . SER A 1 141 ? -16.556 0.971 -14.639 1.00 50.62 141 SER A C 1
ATOM 1133 O O . SER A 1 141 ? -16.670 -0.138 -15.163 1.00 50.62 141 SER A O 1
ATOM 1135 N N . HIS A 1 142 ? -15.771 1.137 -13.575 1.00 52.53 142 HIS A N 1
ATOM 1136 C CA . HIS A 1 142 ? -15.035 0.071 -12.914 1.00 52.53 142 HIS A CA 1
ATOM 1137 C C . HIS A 1 142 ? -15.938 -0.684 -11.929 1.00 52.53 142 HIS A C 1
ATOM 1139 O O . HIS A 1 142 ? -16.093 -0.298 -10.774 1.00 52.53 142 HIS A O 1
ATOM 1145 N N . THR A 1 143 ? -16.493 -1.800 -12.399 1.00 55.69 143 THR A N 1
ATOM 1146 C CA . THR A 1 143 ? -17.385 -2.715 -11.661 1.00 55.69 143 THR A CA 1
ATOM 1147 C C . THR A 1 143 ? -16.665 -3.812 -10.873 1.00 55.69 143 THR A C 1
ATOM 1149 O O . THR A 1 143 ? -17.300 -4.540 -10.115 1.00 55.69 143 THR A O 1
ATOM 1152 N N . HIS A 1 144 ? -15.349 -3.967 -11.038 1.00 62.06 144 HIS A N 1
ATOM 1153 C CA . HIS A 1 144 ? -14.606 -5.072 -10.431 1.00 62.06 144 HIS A CA 1
ATOM 1154 C C . HIS A 1 144 ? -14.087 -4.723 -9.030 1.00 62.06 144 HIS A C 1
ATOM 1156 O O . HIS A 1 144 ? -13.067 -4.048 -8.879 1.00 62.06 144 HIS A O 1
ATOM 1162 N N . GLU A 1 145 ? -14.771 -5.233 -8.005 1.00 69.25 145 GLU A N 1
ATOM 1163 C CA . GLU A 1 145 ? -14.282 -5.272 -6.626 1.00 69.25 145 GLU A CA 1
ATOM 1164 C C . GLU A 1 145 ? -13.444 -6.539 -6.403 1.00 69.25 145 GLU A C 1
ATOM 1166 O O . GLU A 1 145 ? -13.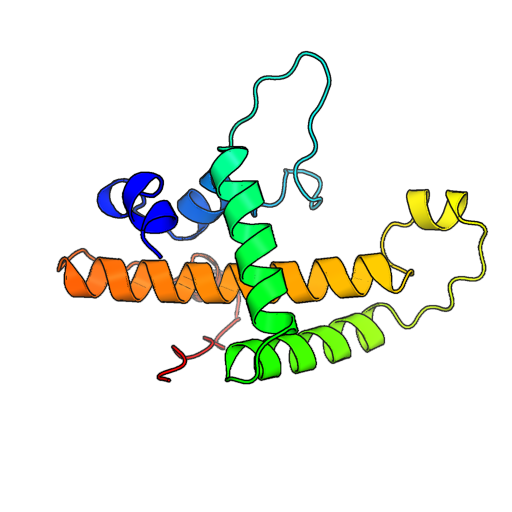805 -7.631 -6.845 1.00 69.25 145 GLU A O 1
ATOM 1171 N N . ILE A 1 146 ? -12.300 -6.400 -5.728 1.00 77.81 146 ILE A N 1
ATOM 1172 C CA . ILE A 1 146 ? -11.521 -7.563 -5.297 1.00 77.81 146 ILE A CA 1
ATOM 1173 C C . ILE A 1 146 ? -12.171 -8.061 -4.006 1.00 77.81 146 ILE A C 1
ATOM 1175 O O . ILE A 1 146 ? -12.208 -7.295 -3.041 1.00 77.81 146 ILE A O 1
ATOM 1179 N N . PRO A 1 147 ? -12.688 -9.301 -3.968 1.00 79.94 147 PRO A N 1
ATOM 1180 C CA . PRO A 1 147 ? -13.355 -9.808 -2.784 1.00 79.94 147 PRO A CA 1
ATOM 1181 C C . PRO A 1 147 ? -12.363 -9.951 -1.633 1.00 79.94 147 PRO A C 1
ATOM 1183 O O . PRO A 1 147 ? -11.167 -10.210 -1.822 1.00 79.94 147 PRO A O 1
ATOM 1186 N N . ILE A 1 148 ? -12.883 -9.824 -0.415 1.00 80.38 148 ILE A N 1
ATOM 1187 C CA . ILE A 1 148 ? -12.082 -10.015 0.786 1.00 80.38 148 ILE A CA 1
ATOM 1188 C C . ILE A 1 148 ? -11.606 -11.465 0.817 1.00 80.38 148 ILE A C 1
ATOM 1190 O O . ILE A 1 148 ? -12.405 -12.394 0.867 1.00 80.38 148 ILE A O 1
ATOM 1194 N N . ILE A 1 149 ? -10.288 -11.642 0.807 1.00 78.38 149 ILE A N 1
ATOM 1195 C CA . ILE A 1 149 ? -9.665 -12.959 0.904 1.00 78.38 149 ILE A CA 1
ATOM 1196 C C . ILE A 1 149 ? -9.862 -13.466 2.331 1.00 78.38 149 ILE A C 1
ATOM 1198 O O . ILE A 1 149 ? -9.221 -12.974 3.267 1.00 78.38 149 ILE A O 1
ATOM 1202 N N . GLU A 1 150 ? -10.753 -14.438 2.484 1.00 65.00 150 GLU A N 1
ATOM 1203 C CA . GLU A 1 150 ? -10.847 -15.251 3.691 1.00 65.00 150 GLU A CA 1
ATOM 1204 C C . GLU A 1 150 ? -9.719 -16.291 3.650 1.00 65.00 150 GLU A C 1
ATOM 1206 O O . GLU A 1 150 ? -9.301 -16.728 2.578 1.00 65.00 150 GLU A O 1
ATOM 1211 N N . ARG A 1 151 ? -9.097 -16.520 4.806 1.00 55.34 151 ARG A N 1
ATOM 1212 C CA . ARG A 1 151 ? -7.831 -17.252 4.917 1.00 55.34 151 ARG A CA 1
ATOM 1213 C C . ARG A 1 151 ? -7.957 -18.720 4.551 1.00 55.34 151 ARG A C 1
ATOM 1215 O O . ARG A 1 151 ? -8.994 -19.306 4.920 1.00 55.34 151 ARG A O 1
#

pLDDT: mean 80.03, std 13.56, range [44.28, 93.81]

Secondary structure (DSSP, 8-state):
-HHHHHH--GGG-SSHHHHHHHTT-SB-TTSSB----TT---SS-HHHHHHHHHHHHHHHHS-SHHHHHHHHHHHHHHHHT-S---S-HHHHHHH-SSSHHHHHHHHHHHHHHHHHHHHHHHHHHHTT---PPPTTTTTSS---PPPP---